Protein AF-A0A7J3I3J8-F1 (afdb_monomer)

Mean predicted aligned error: 3.64 Å

Sequence (70 aa):
RINRCTKDGDTVVVPGKVLGSGFLSHKLCIAALSFSEAAIEKTRSAGGECISISELMKRNPKGSDVKIIT

Secondary structure (DSSP, 8-state):
-HHHH--TT-EEEEEEEE---S---S--EEEEEEE-HHHHHHHHHTT-EEEEHHHHHHH-TT-TTEEE--

Solvent-accessible surface area (backbone atoms only — not comparable to full-atom values): 4033 Å² total; per-residue (Å²): 112,66,63,78,80,53,55,73,74,37,36,34,37,28,100,40,73,46,68,50,74,83,78,58,88,52,28,33,38,41,22,22,79,41,69,37,69,61,26,52,52,46,37,46,75,32,68,22,47,82,46,40,50,72,53,44,44,71,78,42,72,81,58,73,82,59,44,80,52,131

pLDDT: mean 89.45, std 3.7, range [79.94, 94.62]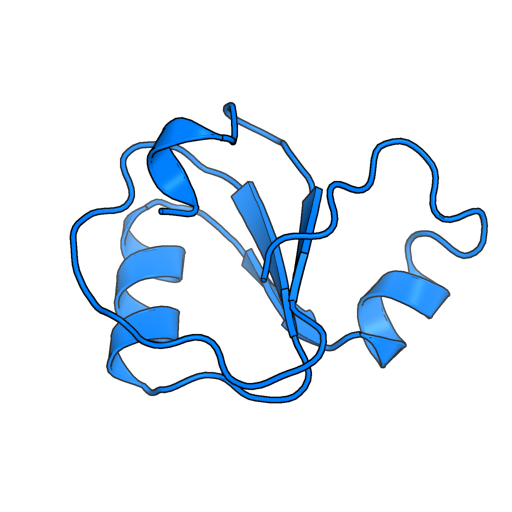

Nearest PDB structures (foldseek):
  9e7f-assembly1_AP  TM=9.941E-01  e=8.003E-09  Pyrobaculum calidifontis JCM 11548
  6th6-assembly1_BR  TM=9.956E-01  e=1.512E-08  Thermococcus kodakarensis KOD1
  8c3a-assembly2_BL  TM=8.958E-01  e=3.773E-05  Candida albicans
  9cai-assembly1_CQ  TM=8.915E-01  e=5.812E-04  Caenorhabditis elegans
  6rm3-assembly1_LQ0  TM=8.239E-01  e=4.229E-04  Vairimorpha necatrix

Structure (mmCIF, N/CA/C/O backbone):
data_AF-A0A7J3I3J8-F1
#
_entry.id   AF-A0A7J3I3J8-F1
#
loop_
_atom_site.group_PDB
_atom_site.id
_atom_site.type_symbol
_atom_site.label_atom_id
_atom_site.label_alt_id
_atom_site.label_comp_id
_atom_site.label_asym_id
_atom_site.label_entity_id
_atom_site.label_seq_id
_atom_site.pdbx_PDB_ins_code
_atom_site.Cartn_x
_atom_site.Cartn_y
_atom_site.Cartn_z
_atom_site.occupancy
_atom_site.B_iso_or_equiv
_atom_site.auth_seq_id
_atom_site.auth_comp_id
_atom_site.auth_asym_id
_atom_site.auth_atom_id
_atom_site.pdbx_PDB_model_num
ATOM 1 N N . ARG A 1 1 ? 0.533 -3.738 -11.681 1.00 80.56 1 ARG A N 1
ATOM 2 C CA . ARG A 1 1 ? -0.495 -4.600 -11.039 1.00 80.56 1 ARG A CA 1
ATOM 3 C C . ARG A 1 1 ? -1.486 -3.757 -10.243 1.00 80.56 1 ARG A C 1
ATOM 5 O O . ARG A 1 1 ? -2.653 -3.784 -10.593 1.00 80.56 1 ARG A O 1
ATOM 12 N N . ILE A 1 2 ? -1.008 -2.927 -9.308 1.00 83.62 2 ILE A N 1
ATOM 13 C CA . ILE A 1 2 ? -1.828 -1.982 -8.524 1.00 83.62 2 ILE A CA 1
ATOM 14 C C . ILE A 1 2 ? -2.701 -1.100 -9.434 1.00 83.62 2 ILE A C 1
ATOM 16 O O . ILE A 1 2 ? -3.913 -1.238 -9.394 1.00 83.62 2 ILE A O 1
ATOM 20 N N . ASN A 1 3 ? -2.097 -0.357 -10.372 1.00 84.50 3 ASN A N 1
ATOM 21 C CA . ASN A 1 3 ? -2.799 0.575 -11.274 1.00 84.50 3 ASN A CA 1
ATOM 22 C C . ASN A 1 3 ? -3.984 -0.009 -12.077 1.00 84.50 3 ASN A C 1
ATOM 24 O O . ASN A 1 3 ? -4.834 0.737 -12.536 1.00 84.50 3 ASN A O 1
ATOM 28 N N . ARG A 1 4 ? -4.036 -1.328 -12.307 1.00 84.88 4 ARG A N 1
ATOM 29 C CA . ARG A 1 4 ? -5.141 -1.963 -13.050 1.00 84.88 4 ARG A CA 1
ATOM 30 C C . ARG A 1 4 ? -6.307 -2.361 -12.135 1.00 84.88 4 ARG A C 1
ATOM 32 O O . ARG A 1 4 ? -7.425 -2.513 -12.611 1.00 84.88 4 ARG A O 1
ATOM 39 N N . CYS A 1 5 ? -6.042 -2.571 -10.848 1.00 84.94 5 CYS A N 1
ATOM 40 C CA . CYS A 1 5 ? -7.021 -3.053 -9.868 1.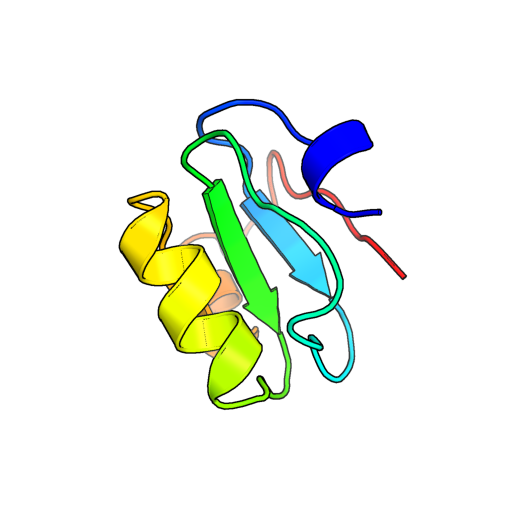00 84.94 5 CYS A CA 1
ATOM 41 C C . CYS A 1 5 ? -7.622 -1.921 -9.017 1.00 84.94 5 CYS A C 1
ATOM 43 O O . CYS A 1 5 ? -8.565 -2.143 -8.248 1.00 84.94 5 CYS A O 1
ATOM 45 N N . THR A 1 6 ? -7.064 -0.721 -9.137 1.00 89.31 6 THR A N 1
ATOM 46 C CA . THR A 1 6 ? -7.405 0.449 -8.335 1.00 89.31 6 THR A CA 1
ATOM 47 C C . THR A 1 6 ? -8.043 1.539 -9.179 1.00 89.31 6 THR A C 1
ATOM 49 O O . THR A 1 6 ? -7.889 1.575 -10.402 1.00 89.31 6 THR A O 1
ATOM 52 N N . LYS A 1 7 ? -8.780 2.411 -8.501 1.00 88.31 7 LYS A N 1
ATOM 53 C CA . LYS A 1 7 ? -9.355 3.641 -9.034 1.00 88.31 7 LYS A CA 1
ATOM 54 C C . LYS A 1 7 ? -8.846 4.837 -8.234 1.00 88.31 7 LYS A C 1
ATOM 56 O O . LYS A 1 7 ? -8.244 4.682 -7.172 1.00 88.31 7 LYS A O 1
ATOM 61 N N . ASP A 1 8 ? -9.091 6.028 -8.768 1.00 88.31 8 ASP A N 1
ATOM 62 C CA . ASP A 1 8 ? -8.757 7.283 -8.100 1.00 88.31 8 ASP A CA 1
ATOM 63 C C . ASP A 1 8 ? -9.410 7.353 -6.707 1.00 88.31 8 ASP A C 1
ATOM 65 O O . ASP A 1 8 ? -10.622 7.182 -6.580 1.00 88.31 8 ASP A O 1
ATOM 69 N N . GLY A 1 9 ? -8.599 7.569 -5.670 1.00 87.31 9 GLY A N 1
ATOM 70 C CA . GLY A 1 9 ? -9.038 7.627 -4.272 1.00 87.31 9 GLY A CA 1
ATOM 71 C C . GLY A 1 9 ? -9.110 6.283 -3.535 1.00 87.31 9 GLY A C 1
ATOM 72 O O . GLY A 1 9 ? -9.426 6.281 -2.347 1.00 87.31 9 GLY A O 1
ATOM 73 N N . ASP A 1 10 ? -8.787 5.158 -4.180 1.00 90.94 10 ASP A N 1
ATOM 74 C CA . ASP A 1 10 ? -8.772 3.856 -3.501 1.00 90.94 10 ASP A CA 1
ATOM 75 C C . ASP A 1 10 ? -7.664 3.775 -2.435 1.00 90.94 10 ASP A C 1
ATOM 77 O O . ASP A 1 10 ? -6.568 4.328 -2.586 1.00 90.94 10 ASP A O 1
ATOM 81 N N . THR A 1 11 ? -7.928 2.996 -1.381 1.00 91.94 11 THR A N 1
ATOM 82 C CA . THR A 1 11 ? -6.922 2.606 -0.386 1.00 91.94 11 THR A CA 1
ATOM 83 C C . THR A 1 11 ? -6.503 1.155 -0.595 1.00 91.94 11 THR A C 1
ATOM 85 O O . THR A 1 11 ? -7.329 0.240 -0.608 1.00 91.94 11 THR A O 1
ATOM 88 N N . VAL A 1 12 ? -5.201 0.933 -0.745 1.00 93.00 12 VAL A N 1
ATOM 89 C CA . VAL A 1 12 ? -4.608 -0.380 -1.004 1.00 93.00 12 VAL A CA 1
ATOM 90 C C . VAL A 1 12 ? -3.731 -0.799 0.158 1.00 93.00 12 VAL A C 1
ATOM 92 O O . VAL A 1 12 ? -2.889 -0.026 0.598 1.00 93.00 12 VAL A O 1
ATOM 95 N N . VAL A 1 13 ? -3.853 -2.050 0.589 1.00 93.19 13 VAL A N 1
ATOM 96 C CA . VAL A 1 13 ? -2.921 -2.683 1.525 1.00 93.19 13 VAL A CA 1
ATOM 97 C C . VAL A 1 13 ? -2.084 -3.724 0.804 1.00 93.19 13 VAL A C 1
ATOM 99 O O . VAL A 1 13 ? -2.616 -4.620 0.149 1.00 93.19 13 VAL A O 1
ATOM 102 N N . VAL A 1 14 ? -0.770 -3.632 0.979 1.00 92.94 14 VAL A N 1
ATOM 103 C CA . VAL A 1 14 ? 0.198 -4.629 0.526 1.00 92.94 14 VAL A CA 1
ATOM 104 C C . VAL A 1 14 ? 0.917 -5.191 1.756 1.00 92.94 14 VAL A C 1
ATOM 106 O O . VAL A 1 14 ? 1.728 -4.486 2.361 1.00 92.94 14 VAL A O 1
ATOM 109 N N . PRO A 1 15 ? 0.659 -6.450 2.151 1.00 91.12 15 PRO A N 1
ATOM 110 C CA . PRO A 1 15 ? 1.320 -7.085 3.291 1.00 91.12 15 PRO A CA 1
ATOM 111 C C . PRO A 1 15 ? 2.750 -7.517 2.921 1.00 91.12 15 PRO A C 1
ATOM 113 O O . PRO A 1 15 ? 3.078 -8.699 2.874 1.00 91.12 15 PRO A O 1
ATOM 116 N N . GLY A 1 16 ? 3.607 -6.551 2.593 1.00 92.50 16 GLY A N 1
ATOM 117 C CA . GLY A 1 16 ? 4.955 -6.804 2.098 1.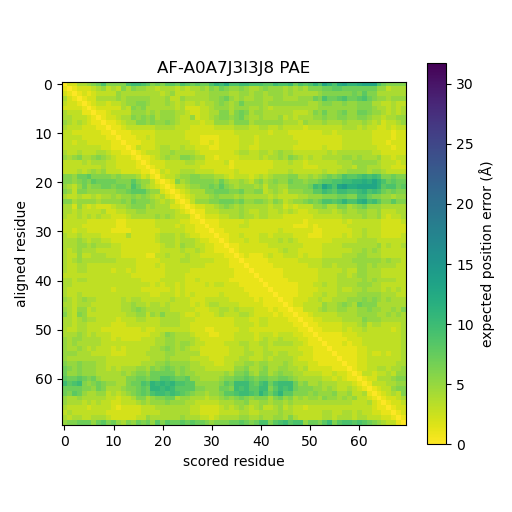00 92.50 16 GLY A CA 1
ATOM 118 C C . GLY A 1 16 ? 5.659 -5.537 1.628 1.00 92.50 16 GLY A C 1
ATOM 119 O O . GLY A 1 16 ? 5.438 -4.446 2.162 1.00 92.50 16 GLY A O 1
ATOM 120 N N . LYS A 1 17 ? 6.527 -5.698 0.625 1.00 91.31 17 LYS A N 1
ATOM 121 C CA . LYS A 1 17 ? 7.286 -4.604 0.017 1.00 91.31 17 LYS A CA 1
ATOM 122 C C . LYS A 1 17 ? 6.666 -4.170 -1.304 1.00 91.31 17 LYS A C 1
ATOM 124 O O . LYS A 1 17 ? 6.484 -4.986 -2.205 1.00 91.31 17 LYS A O 1
ATOM 129 N N . VAL A 1 18 ? 6.417 -2.874 -1.449 1.00 93.00 18 VAL A N 1
ATOM 130 C CA . VAL A 1 18 ? 5.964 -2.287 -2.714 1.00 93.00 18 VAL A CA 1
ATOM 131 C C . VAL A 1 18 ? 7.173 -1.885 -3.548 1.00 93.00 18 VAL A C 1
ATOM 133 O O . VAL A 1 18 ? 8.048 -1.142 -3.095 1.00 93.00 18 VAL A O 1
ATOM 136 N N . LEU A 1 19 ? 7.209 -2.383 -4.782 1.00 92.31 19 LEU A N 1
ATOM 137 C CA . LEU A 1 19 ? 8.262 -2.109 -5.753 1.00 92.31 19 LEU A CA 1
ATOM 138 C C . LEU A 1 19 ? 7.770 -1.141 -6.828 1.00 92.31 19 LEU A C 1
ATOM 140 O O . LEU A 1 19 ? 6.622 -1.204 -7.266 1.00 92.31 19 LEU A O 1
ATOM 144 N N . GLY A 1 20 ? 8.659 -0.261 -7.283 1.00 86.75 20 GLY A N 1
ATOM 145 C CA . GLY A 1 20 ? 8.362 0.760 -8.287 1.00 86.75 20 GLY A CA 1
ATOM 146 C C . GLY A 1 20 ? 8.378 0.246 -9.728 1.00 86.75 20 GLY A C 1
ATOM 147 O O . GLY A 1 20 ? 8.942 0.913 -10.592 1.00 86.75 20 GLY A O 1
ATOM 148 N N . SER A 1 21 ? 7.811 -0.925 -10.024 1.00 79.94 21 SER A N 1
ATOM 149 C CA . SER A 1 21 ? 7.740 -1.442 -11.398 1.00 79.94 21 SER A CA 1
ATOM 150 C C . SER A 1 21 ? 6.451 -0.992 -12.104 1.00 79.94 21 SER A C 1
ATOM 152 O O . SER A 1 21 ? 5.343 -1.139 -11.589 1.00 79.94 21 SER A O 1
ATOM 154 N N . GLY A 1 22 ? 6.590 -0.421 -13.306 1.00 82.19 22 GLY A N 1
ATOM 155 C CA . GLY A 1 22 ? 5.468 0.108 -14.095 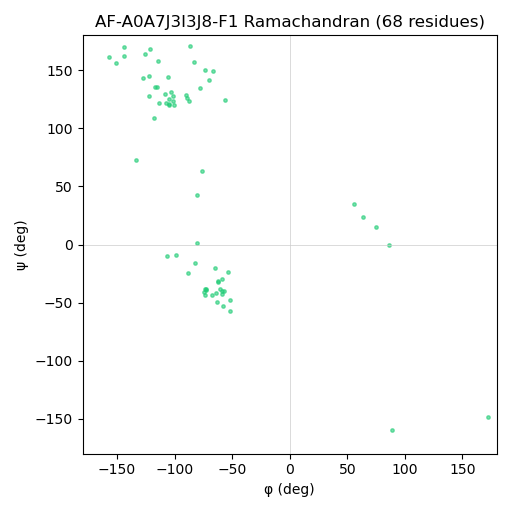1.00 82.19 22 GLY A CA 1
ATOM 156 C C . GLY A 1 22 ? 5.118 1.576 -13.814 1.00 82.19 22 GLY A C 1
ATOM 157 O O . GLY A 1 22 ? 5.959 2.338 -13.329 1.00 82.19 22 GLY A O 1
ATOM 158 N N . PHE A 1 23 ? 3.885 1.959 -14.167 1.00 81.31 23 PHE A N 1
ATOM 159 C CA . PHE A 1 23 ? 3.350 3.323 -14.089 1.00 81.31 23 PHE A CA 1
ATOM 160 C C . PHE A 1 23 ? 2.085 3.376 -13.219 1.00 81.31 23 PHE A C 1
ATOM 162 O O . PHE A 1 23 ? 1.280 2.436 -13.228 1.00 81.31 23 PHE A O 1
ATOM 169 N N . LEU A 1 24 ? 1.921 4.476 -12.485 1.00 85.88 24 LEU A N 1
ATOM 170 C CA . LEU A 1 24 ? 0.747 4.784 -11.674 1.00 85.88 24 LEU A CA 1
ATOM 171 C C . LEU A 1 24 ? 0.057 6.006 -12.286 1.00 85.88 24 LEU A C 1
ATOM 173 O O . LEU A 1 24 ? 0.694 7.037 -12.461 1.00 85.88 24 LEU A O 1
ATOM 177 N N . SER A 1 25 ? -1.212 5.861 -12.666 1.00 84.75 25 SER A N 1
ATOM 178 C CA . SER A 1 25 ? -1.927 6.836 -13.510 1.00 84.75 25 SER A CA 1
ATOM 179 C C . SER A 1 25 ? -2.960 7.689 -12.777 1.00 84.75 25 SER A C 1
ATOM 181 O O . SER A 1 25 ? -3.495 8.625 -13.358 1.00 84.75 25 SER A O 1
ATOM 183 N N . HIS A 1 26 ? -3.261 7.358 -11.525 1.00 88.38 26 HIS A N 1
ATOM 184 C CA . HIS A 1 26 ? -4.280 8.021 -10.719 1.00 88.38 26 HIS A CA 1
ATOM 185 C C . HIS A 1 26 ? -3.837 8.084 -9.259 1.00 88.38 26 HIS A C 1
ATOM 187 O O . HIS A 1 26 ? -2.939 7.339 -8.843 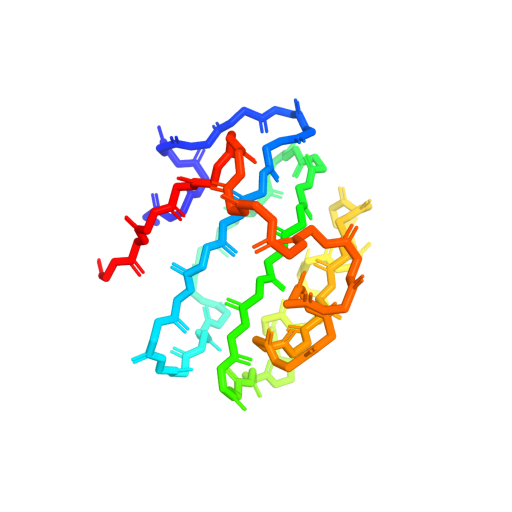1.00 88.38 26 HIS A O 1
ATOM 193 N N . LYS A 1 27 ? -4.480 8.960 -8.482 1.00 91.31 27 LYS A N 1
ATOM 194 C CA . LYS A 1 27 ? -4.130 9.165 -7.080 1.00 91.31 27 LYS A CA 1
ATOM 195 C C . LYS A 1 27 ? -4.713 8.033 -6.243 1.00 91.31 27 LYS A C 1
ATOM 197 O O . LYS A 1 27 ? -5.867 7.648 -6.417 1.00 91.31 27 LYS A O 1
ATOM 202 N N . LEU A 1 28 ? -3.925 7.480 -5.335 1.00 91.44 28 LEU A N 1
ATOM 203 C CA . LEU A 1 28 ? -4.389 6.441 -4.419 1.00 91.44 28 LEU A CA 1
ATOM 204 C C . LEU A 1 28 ? -3.516 6.398 -3.168 1.00 91.44 28 LEU A C 1
ATOM 206 O O . LEU A 1 28 ? -2.393 6.910 -3.167 1.00 91.44 28 LEU A O 1
ATOM 210 N N . CYS A 1 29 ? -4.040 5.792 -2.107 1.00 92.44 29 CYS A N 1
ATOM 211 C CA . CYS A 1 29 ? -3.321 5.606 -0.854 1.00 92.44 29 CYS A CA 1
ATOM 212 C C . CYS A 1 29 ? -2.794 4.167 -0.780 1.00 92.44 29 CYS A C 1
ATOM 214 O O . CYS A 1 29 ? -3.577 3.218 -0.841 1.00 92.44 29 CYS A O 1
ATOM 216 N N . ILE A 1 30 ? -1.476 3.984 -0.668 1.00 93.25 30 ILE A N 1
ATOM 217 C CA . ILE A 1 30 ? -0.850 2.663 -0.516 1.00 93.25 30 ILE A CA 1
ATOM 218 C C . ILE A 1 30 ? -0.350 2.515 0.914 1.00 93.25 30 ILE A C 1
ATOM 220 O O . ILE A 1 30 ? 0.506 3.275 1.357 1.00 93.25 30 ILE A O 1
ATOM 224 N N . ALA A 1 31 ? -0.831 1.490 1.604 1.00 94.38 31 ALA A N 1
ATOM 225 C CA . ALA A 1 31 ? -0.356 1.049 2.901 1.00 94.38 31 ALA A CA 1
ATOM 226 C C . ALA A 1 31 ? 0.486 -0.223 2.750 1.00 94.38 31 ALA A C 1
ATOM 228 O O . ALA A 1 31 ? -0.010 -1.245 2.276 1.00 94.38 31 ALA A O 1
ATOM 229 N N . ALA A 1 32 ? 1.754 -0.191 3.157 1.00 94.62 32 ALA A N 1
ATOM 230 C CA . ALA A 1 32 ? 2.623 -1.369 3.100 1.00 94.62 32 ALA A CA 1
ATOM 231 C C . ALA A 1 32 ? 3.590 -1.452 4.285 1.00 94.62 32 ALA A C 1
ATOM 233 O O . ALA A 1 32 ? 3.709 -0.509 5.069 1.00 94.62 32 ALA A O 1
ATOM 234 N N . LEU A 1 33 ? 4.275 -2.593 4.429 1.00 92.94 33 LEU A N 1
ATOM 235 C CA . LEU A 1 33 ? 5.337 -2.751 5.433 1.00 92.94 33 LEU A CA 1
ATOM 236 C C . LEU A 1 33 ? 6.589 -1.974 5.033 1.00 92.94 33 LEU A C 1
ATOM 238 O O . LEU A 1 33 ? 7.259 -1.384 5.874 1.00 92.94 33 LEU A O 1
ATOM 242 N N . SER A 1 34 ? 6.913 -1.986 3.742 1.00 92.81 34 SER A N 1
ATOM 243 C CA . SER A 1 34 ? 8.059 -1.261 3.206 1.00 92.81 34 SER A CA 1
ATOM 244 C C . SER A 1 34 ? 7.827 -0.848 1.759 1.00 92.81 34 SER A C 1
ATOM 246 O O . SER A 1 34 ? 7.054 -1.462 1.022 1.00 92.81 34 SER A O 1
ATOM 248 N N . PHE A 1 35 ? 8.535 0.193 1.338 1.00 93.56 35 PHE A N 1
ATOM 249 C CA . PHE A 1 35 ? 8.498 0.705 -0.024 1.00 93.56 35 PHE A CA 1
ATOM 250 C C . PHE A 1 35 ? 9.924 0.792 -0.562 1.00 93.56 35 PHE A C 1
ATOM 252 O O . PHE A 1 35 ? 10.859 1.097 0.175 1.00 93.56 35 PHE A O 1
ATOM 259 N N . SER A 1 36 ? 10.109 0.509 -1.849 1.00 94.31 36 SER A N 1
ATOM 260 C CA . SER A 1 36 ? 11.320 0.943 -2.557 1.00 94.31 36 SER A CA 1
ATOM 261 C C . SER A 1 36 ? 11.271 2.450 -2.813 1.00 94.31 36 SER A C 1
ATOM 263 O O . SER A 1 36 ? 10.185 2.971 -3.061 1.00 94.31 36 SER A O 1
ATOM 265 N N . GLU A 1 37 ? 12.420 3.121 -2.865 1.00 92.19 37 GLU A N 1
ATOM 266 C CA . GLU A 1 37 ? 12.510 4.554 -3.199 1.00 92.19 37 GLU A CA 1
ATOM 267 C C . GLU A 1 37 ? 11.774 4.886 -4.503 1.00 92.19 37 GLU A C 1
ATOM 269 O O . GLU A 1 37 ? 10.886 5.735 -4.517 1.00 92.19 37 GLU A O 1
ATOM 274 N N . ALA A 1 38 ? 12.010 4.096 -5.554 1.00 92.19 38 ALA A N 1
ATOM 275 C CA . ALA A 1 38 ? 11.324 4.243 -6.838 1.00 92.19 38 ALA A CA 1
ATOM 276 C C . ALA A 1 38 ? 9.789 4.117 -6.743 1.00 92.19 38 ALA A C 1
ATOM 278 O O . ALA A 1 38 ? 9.067 4.696 -7.551 1.00 92.19 38 ALA A O 1
ATOM 279 N N . ALA A 1 39 ? 9.262 3.347 -5.784 1.00 91.75 39 ALA A N 1
ATOM 280 C CA . ALA A 1 39 ? 7.816 3.254 -5.564 1.00 91.75 39 ALA A CA 1
ATOM 281 C C . ALA A 1 39 ? 7.268 4.511 -4.885 1.00 91.75 39 ALA A C 1
ATOM 283 O O . ALA A 1 39 ? 6.195 4.982 -5.262 1.00 91.75 39 ALA A O 1
ATO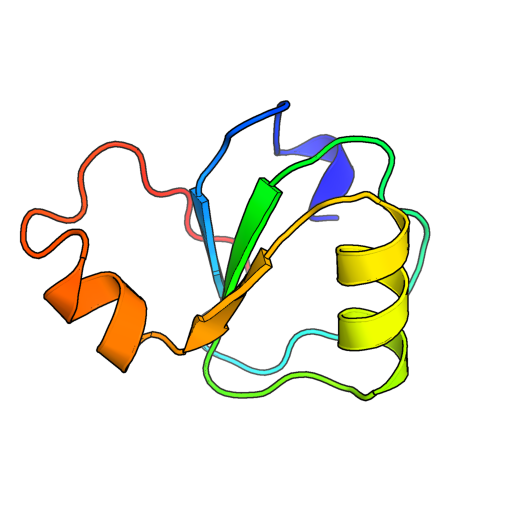M 284 N N . ILE A 1 40 ? 8.000 5.050 -3.906 1.00 91.75 40 ILE A N 1
ATOM 285 C CA . ILE A 1 40 ? 7.621 6.271 -3.185 1.00 91.75 40 ILE A CA 1
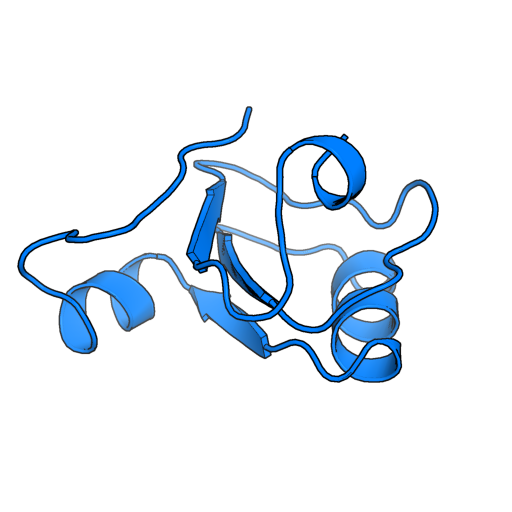ATOM 286 C C . ILE A 1 40 ? 7.578 7.445 -4.159 1.00 91.75 40 ILE A C 1
ATOM 288 O O . ILE A 1 40 ? 6.574 8.156 -4.205 1.00 91.75 40 ILE A O 1
ATOM 292 N N . GLU A 1 41 ? 8.629 7.612 -4.964 1.00 92.00 41 GLU A N 1
ATOM 293 C CA . GLU A 1 41 ? 8.700 8.673 -5.969 1.00 92.00 41 GLU A CA 1
ATOM 294 C C . GLU A 1 41 ? 7.540 8.575 -6.951 1.00 92.00 41 GLU A C 1
ATOM 296 O O . GLU A 1 41 ? 6.777 9.525 -7.079 1.00 92.00 41 GLU A O 1
ATOM 301 N N . LYS A 1 42 ? 7.321 7.404 -7.560 1.00 90.12 42 LYS A N 1
ATOM 302 C CA . LYS A 1 42 ? 6.214 7.206 -8.508 1.00 90.12 42 LYS A CA 1
ATOM 303 C C . LYS A 1 42 ? 4.847 7.470 -7.891 1.00 90.12 42 LYS A C 1
ATOM 305 O O . LYS A 1 42 ? 3.988 8.057 -8.545 1.00 90.12 42 LYS A O 1
ATOM 310 N N . THR A 1 43 ? 4.642 7.042 -6.648 1.00 90.00 43 THR A N 1
ATOM 311 C CA . THR A 1 43 ? 3.364 7.251 -5.961 1.00 90.00 43 THR A CA 1
ATOM 312 C C . THR A 1 43 ? 3.138 8.732 -5.678 1.00 90.00 43 THR A C 1
ATOM 314 O O . THR A 1 43 ? 2.061 9.241 -5.975 1.00 90.00 43 THR A O 1
ATOM 317 N N . ARG A 1 44 ? 4.165 9.452 -5.207 1.00 90.06 44 ARG A N 1
ATOM 318 C CA . ARG A 1 44 ? 4.106 10.910 -5.018 1.00 90.06 44 ARG A CA 1
ATOM 319 C C . ARG A 1 44 ? 3.925 11.665 -6.332 1.00 90.06 44 ARG A C 1
ATOM 321 O O . ARG A 1 44 ? 3.121 12.588 -6.378 1.00 90.06 44 ARG A O 1
ATOM 328 N N . SER A 1 45 ? 4.619 11.269 -7.400 1.00 89.88 45 SER A N 1
ATOM 329 C CA . SER A 1 45 ? 4.481 11.879 -8.729 1.00 89.88 45 SER A CA 1
ATOM 330 C C . SER A 1 45 ? 3.073 11.722 -9.301 1.00 89.88 45 SER A C 1
ATOM 332 O O . SER A 1 45 ? 2.611 12.603 -10.015 1.00 89.88 45 SER A O 1
ATOM 334 N N . ALA A 1 46 ? 2.372 10.637 -8.964 1.00 89.12 46 ALA A N 1
ATOM 335 C CA . ALA A 1 46 ? 0.969 10.439 -9.324 1.00 89.12 46 ALA A CA 1
ATOM 336 C C . ALA A 1 46 ? -0.020 11.176 -8.393 1.00 89.12 46 ALA A C 1
ATOM 338 O O . ALA A 1 46 ? -1.231 11.038 -8.558 1.00 89.12 46 ALA A O 1
ATOM 339 N N . GLY A 1 47 ? 0.467 11.921 -7.394 1.00 88.50 47 GLY A N 1
ATOM 340 C CA . GLY A 1 47 ? -0.362 12.590 -6.386 1.00 88.50 47 GLY A CA 1
ATOM 341 C C . GLY A 1 47 ? -0.956 11.647 -5.334 1.00 88.50 47 GLY A C 1
ATOM 342 O O . GLY A 1 47 ? -1.903 12.019 -4.645 1.00 88.50 47 GLY A O 1
ATOM 343 N N . GLY A 1 48 ? -0.438 10.421 -5.229 1.00 90.38 48 GLY A N 1
ATOM 344 C CA . GLY A 1 48 ? -0.830 9.441 -4.221 1.00 90.38 48 GLY A CA 1
ATOM 345 C C . GLY A 1 48 ? -0.055 9.576 -2.908 1.00 90.38 48 GLY A C 1
ATOM 346 O O . GLY A 1 48 ? 0.947 10.288 -2.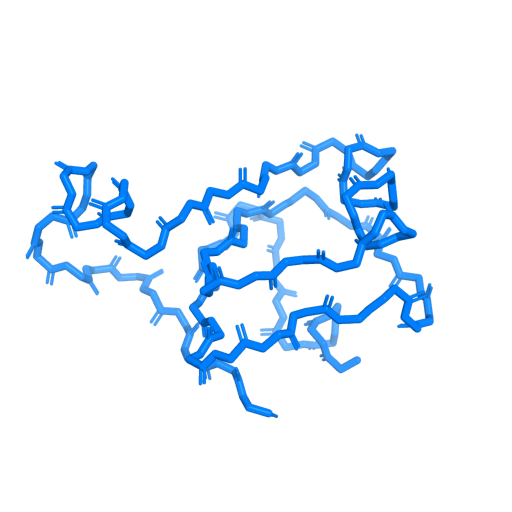809 1.00 90.38 48 GLY A O 1
ATOM 347 N N . GLU A 1 49 ? -0.497 8.831 -1.898 1.00 91.75 49 GLU A N 1
ATOM 348 C CA . GLU A 1 49 ? 0.113 8.807 -0.565 1.00 91.75 49 GLU A CA 1
ATOM 349 C C . GLU A 1 49 ? 0.662 7.407 -0.257 1.00 91.75 49 GLU A C 1
ATOM 351 O O . GLU A 1 49 ? 0.004 6.399 -0.512 1.00 91.75 49 GLU A O 1
ATOM 356 N N . CYS A 1 50 ? 1.874 7.336 0.297 1.00 92.94 50 CYS A N 1
ATOM 357 C CA . CYS A 1 50 ? 2.439 6.105 0.852 1.00 92.94 50 CYS A CA 1
ATOM 358 C C . CYS A 1 50 ? 2.383 6.183 2.376 1.00 92.94 50 CYS A C 1
ATOM 360 O O . CYS A 1 50 ? 2.991 7.078 2.965 1.00 92.94 50 CYS A O 1
ATOM 362 N N . ILE A 1 51 ? 1.698 5.237 3.007 1.00 93.88 51 ILE A N 1
ATOM 363 C CA . ILE A 1 51 ? 1.584 5.125 4.461 1.00 93.88 51 ILE A CA 1
ATOM 364 C C . ILE A 1 51 ? 2.019 3.734 4.929 1.00 93.88 51 ILE A C 1
ATOM 366 O O . ILE A 1 51 ? 2.128 2.788 4.147 1.00 93.88 51 ILE A O 1
ATOM 370 N N . SER A 1 52 ? 2.289 3.590 6.223 1.00 94.00 52 SER A N 1
ATOM 371 C CA . SER A 1 52 ? 2.514 2.272 6.816 1.00 94.00 52 SER A CA 1
ATOM 372 C C . SER A 1 52 ? 1.182 1.600 7.150 1.00 94.00 52 SER A C 1
ATOM 374 O O . SER A 1 52 ? 0.166 2.267 7.357 1.00 94.00 52 SER A O 1
ATOM 376 N N . ILE A 1 53 ? 1.185 0.269 7.253 1.00 90.62 53 ILE A N 1
ATOM 377 C CA . ILE A 1 53 ? 0.002 -0.484 7.705 1.00 90.62 53 ILE A CA 1
ATOM 378 C C . ILE A 1 53 ? -0.444 -0.007 9.095 1.00 90.62 53 ILE A C 1
ATOM 380 O O . ILE A 1 53 ? -1.634 0.184 9.324 1.00 90.62 53 ILE A O 1
ATOM 384 N N . SER A 1 54 ? 0.498 0.273 9.999 1.00 90.62 54 SER A N 1
ATOM 385 C CA . SER A 1 54 ? 0.196 0.801 11.334 1.00 90.62 54 SER A CA 1
ATOM 386 C C . SER A 1 54 ? -0.528 2.147 11.283 1.00 90.62 54 S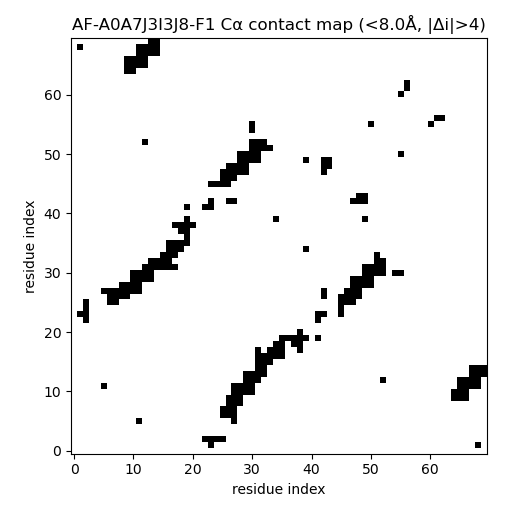ER A C 1
ATOM 388 O O . SER A 1 54 ? -1.424 2.400 12.085 1.00 90.62 54 SER A O 1
ATOM 390 N N . GLU A 1 55 ? -0.159 3.013 10.340 1.00 91.31 55 GLU A N 1
ATOM 391 C CA . GLU A 1 55 ? -0.809 4.311 10.165 1.00 91.31 55 GLU A CA 1
ATOM 392 C C . GLU A 1 55 ? -2.205 4.161 9.557 1.00 91.31 55 GLU A C 1
ATOM 394 O O . GLU A 1 55 ? -3.149 4.813 10.004 1.00 91.31 55 GLU A O 1
ATOM 399 N N . LEU A 1 56 ? -2.369 3.234 8.607 1.00 90.75 56 LEU A N 1
ATOM 400 C CA . LEU A 1 56 ? -3.686 2.888 8.082 1.00 90.75 56 LEU A CA 1
ATOM 401 C C . LEU A 1 56 ? -4.612 2.388 9.194 1.00 90.75 56 LEU A C 1
ATOM 403 O O . LEU A 1 56 ? -5.760 2.808 9.242 1.00 90.75 56 LEU A O 1
ATOM 407 N N . MET A 1 57 ? -4.127 1.545 10.107 1.00 89.44 57 MET A N 1
ATOM 408 C CA . MET A 1 57 ? -4.935 1.053 11.228 1.00 89.44 57 MET A CA 1
ATOM 409 C C . MET A 1 57 ? -5.387 2.179 12.166 1.00 89.44 57 MET A C 1
ATOM 411 O O . MET A 1 57 ? -6.478 2.103 12.723 1.00 89.44 57 MET A O 1
ATOM 415 N N . LYS A 1 58 ? -4.588 3.241 12.326 1.00 91.50 58 LYS A N 1
ATOM 416 C CA . LYS A 1 58 ? -4.990 4.423 13.105 1.00 91.50 58 LYS A CA 1
ATOM 417 C C . LYS A 1 58 ? -6.018 5.279 12.367 1.00 91.50 58 LYS A C 1
ATOM 419 O O . LYS A 1 58 ? -6.973 5.740 12.984 1.00 91.50 58 LYS A O 1
ATOM 424 N N . ARG A 1 59 ? -5.822 5.504 11.062 1.00 89.12 59 ARG A N 1
ATOM 425 C CA . ARG A 1 59 ? -6.717 6.333 10.233 1.00 89.12 59 ARG A CA 1
ATOM 426 C C . ARG A 1 59 ? -8.042 5.632 9.919 1.00 89.12 59 ARG A C 1
ATOM 428 O O . ARG A 1 59 ? -9.087 6.271 9.905 1.00 89.12 59 ARG A O 1
ATOM 435 N N . ASN A 1 60 ? -7.997 4.328 9.671 1.00 88.31 60 ASN A N 1
ATOM 436 C CA . ASN A 1 60 ? -9.133 3.485 9.319 1.00 88.31 60 ASN A CA 1
ATOM 437 C C . ASN A 1 60 ? -9.126 2.185 10.148 1.00 88.31 60 ASN A C 1
ATOM 439 O O . ASN A 1 60 ? -8.852 1.103 9.620 1.00 88.31 60 ASN A O 1
ATOM 443 N N . PRO A 1 61 ? -9.459 2.262 11.448 1.00 85.06 61 PRO A N 1
ATOM 444 C CA . PRO A 1 61 ? -9.462 1.100 12.340 1.00 85.06 61 PRO A CA 1
ATOM 445 C C . PRO A 1 61 ? -10.506 0.043 11.961 1.00 85.06 61 PRO A C 1
ATOM 447 O O . PRO A 1 61 ? -10.376 -1.113 12.352 1.00 85.06 61 PRO A O 1
ATOM 450 N N . LYS A 1 62 ? -11.539 0.421 11.197 1.00 86.94 62 LYS A N 1
ATOM 451 C CA . LYS A 1 62 ? -12.574 -0.503 10.712 1.00 86.94 62 LYS A CA 1
ATOM 452 C C . LYS A 1 62 ? -12.154 -1.266 9.453 1.00 86.94 62 LYS A C 1
ATOM 454 O O . LYS A 1 62 ? -12.800 -2.252 9.118 1.00 86.94 62 LYS A O 1
ATOM 459 N N . GLY A 1 63 ? -11.102 -0.820 8.758 1.00 82.19 63 GLY A N 1
ATOM 460 C CA . GLY A 1 63 ? -10.649 -1.433 7.507 1.00 82.19 63 GLY A CA 1
ATOM 461 C C . GLY A 1 63 ? -11.671 -1.348 6.366 1.00 82.19 63 GLY A C 1
ATOM 462 O O . GLY A 1 63 ? -11.635 -2.171 5.455 1.00 82.19 63 GLY A O 1
ATOM 463 N N . SER A 1 64 ? -12.591 -0.381 6.413 1.00 84.19 64 SER A N 1
ATOM 464 C CA . SER A 1 64 ? -13.631 -0.196 5.394 1.00 84.19 64 SER A CA 1
ATOM 465 C C . SER A 1 64 ? -13.030 0.307 4.077 1.00 84.19 64 SER A C 1
ATOM 467 O O . SER A 1 64 ? -12.130 1.142 4.115 1.00 84.19 64 SER A O 1
ATOM 469 N N . ASP A 1 65 ? -13.531 -0.165 2.931 1.00 86.50 65 ASP A N 1
ATOM 470 C CA . ASP A 1 65 ? -13.078 0.253 1.587 1.00 86.50 65 ASP A CA 1
ATOM 471 C C . ASP A 1 65 ? -11.567 0.075 1.327 1.00 86.50 65 ASP A C 1
ATOM 473 O O . ASP A 1 65 ? -10.926 0.843 0.607 1.00 86.50 65 ASP A O 1
ATOM 477 N N . VAL A 1 66 ? -10.982 -0.982 1.898 1.00 90.19 66 VAL A N 1
ATOM 478 C CA . VAL A 1 66 ? -9.576 -1.338 1.684 1.00 90.19 66 VAL A CA 1
ATOM 479 C C . VAL A 1 66 ? -9.457 -2.510 0.713 1.00 90.19 66 VAL A C 1
ATOM 481 O O . VAL A 1 66 ? -10.087 -3.553 0.887 1.00 90.19 66 VAL A O 1
ATOM 484 N N . LYS A 1 67 ? -8.589 -2.374 -0.293 1.00 90.75 67 LYS A N 1
ATOM 485 C CA . LYS A 1 67 ? -8.242 -3.458 -1.221 1.00 90.75 67 LYS A CA 1
ATOM 486 C C . LYS A 1 67 ? -6.907 -4.078 -0.849 1.00 90.75 67 LYS A C 1
ATOM 488 O O . LYS A 1 67 ? -5.888 -3.395 -0.830 1.00 90.75 67 LYS A O 1
ATOM 493 N N . ILE A 1 68 ? -6.888 -5.384 -0.617 1.00 90.56 68 ILE A N 1
ATOM 494 C CA . ILE A 1 68 ? -5.642 -6.113 -0.377 1.00 90.56 68 ILE A CA 1
ATOM 495 C C . ILE A 1 68 ? -5.069 -6.548 -1.726 1.00 90.56 68 ILE A C 1
ATOM 497 O O . ILE A 1 68 ? -5.746 -7.224 -2.502 1.00 90.56 68 ILE A O 1
ATOM 501 N N . ILE A 1 69 ? -3.831 -6.147 -2.015 1.00 86.88 69 ILE A N 1
ATOM 502 C CA . ILE A 1 69 ? -3.123 -6.518 -3.243 1.00 86.88 69 ILE A CA 1
ATOM 503 C C . ILE A 1 69 ? -1.817 -7.217 -2.878 1.00 86.88 69 ILE A C 1
ATOM 505 O O . ILE A 1 69 ? -1.000 -6.692 -2.123 1.00 86.88 69 ILE A O 1
ATOM 509 N N . THR A 1 70 ? -1.631 -8.395 -3.468 1.00 81.81 70 THR A N 1
ATOM 510 C CA . THR A 1 70 ? -0.412 -9.206 -3.423 1.00 81.81 70 THR A CA 1
ATOM 511 C C . THR A 1 70 ? 0.205 -9.340 -4.808 1.00 81.81 70 THR A C 1
ATOM 513 O O . THR A 1 70 ? -0.541 -9.342 -5.828 1.00 81.81 70 THR A O 1
#

Foldseek 3Di:
DDQVVDDAAAEEEEAAEAELPDAHQHEYEYEYCYYDPNNCVRNVVRVYHYHHPVVCCVVCVPCPRYHYDD

Radius of gyration: 10.86 Å; Cα contacts (8 Å, |Δi|>4): 131; chains: 1; bounding box: 26×22×27 Å